Protein AF-A0A1H6XTG1-F1 (afdb_monomer)

Nearest PDB structures (foldseek):
  5y83-assembly1_A  TM=2.906E-01  e=6.299E-02  Thermotoga maritima MSB8
  7q1u-assembly1_B  TM=2.616E-01  e=1.779E-01  Escherichia coli K-12
  7ui9-assembly1_a  TM=4.886E-01  e=2.677E+00  Saccharomyces cerevisiae S288C
  4k3l-assembly1_A  TM=2.878E-01  e=2.252E+00  Escherichia coli K-12
  4k3p-assembly1_A  TM=3.720E-01  e=4.500E+00  Escherichia coli K-12

Secondary structure (DSSP, 8-state):
-HHHHHHHHHHHHHHHTT---EEEESSSEEEEEEETTEEEEEEEETTEEEEEEEEEEETT---EEEEEEE----TTSPPPP--GGGTTS--GGGGGGGGT-EEEEEEETT--EEEEEES----SHHHHHHHHHHHHHHHHSS-SS-TT---

Organism: NCBI:txid1297121

Mean predicted aligned error: 6.94 Å

Structure (mmCIF, N/CA/C/O backbone):
data_AF-A0A1H6XTG1-F1
#
_entry.id   AF-A0A1H6XTG1-F1
#
loop_
_atom_site.group_PDB
_atom_site.id
_atom_site.type_symbol
_atom_site.label_atom_id
_atom_site.label_alt_id
_atom_site.label_comp_id
_atom_site.label_asym_id
_atom_site.label_entity_id
_atom_site.label_seq_id
_atom_site.pdbx_PDB_ins_code
_atom_site.Cartn_x
_atom_site.Cartn_y
_atom_site.Cartn_z
_atom_site.occupancy
_atom_site.B_iso_or_equiv
_atom_site.auth_seq_id
_atom_site.auth_comp_id
_atom_site.auth_asym_id
_atom_site.auth_atom_id
_atom_site.pdbx_PDB_model_num
ATOM 1 N N . MET A 1 1 ? 9.670 -0.070 -20.458 1.00 62.75 1 MET A N 1
ATOM 2 C CA . MET A 1 1 ? 10.727 -0.232 -19.430 1.00 62.75 1 MET A CA 1
ATOM 3 C C . MET A 1 1 ? 10.175 -0.071 -18.010 1.00 62.75 1 MET A C 1
ATOM 5 O O . MET A 1 1 ? 10.464 -0.914 -17.172 1.00 62.75 1 MET A O 1
ATOM 9 N N . GLU A 1 2 ? 9.328 0.932 -17.740 1.00 77.38 2 GLU A N 1
ATOM 10 C CA . GLU A 1 2 ? 8.764 1.157 -16.394 1.00 77.38 2 GLU A CA 1
ATOM 11 C C . GLU A 1 2 ? 7.865 0.032 -15.863 1.00 77.38 2 GLU A C 1
ATOM 13 O O . GLU A 1 2 ? 8.002 -0.347 -14.706 1.00 77.38 2 GLU A O 1
ATOM 18 N N . LEU A 1 3 ? 6.993 -0.547 -16.696 1.00 83.19 3 LEU A N 1
ATOM 19 C CA . LEU A 1 3 ? 6.090 -1.626 -16.268 1.00 83.19 3 LEU A CA 1
ATOM 20 C C . LEU A 1 3 ? 6.850 -2.843 -15.729 1.00 83.19 3 LEU A C 1
ATOM 22 O O . LEU A 1 3 ? 6.523 -3.342 -14.660 1.00 83.19 3 LEU A O 1
ATOM 26 N N . LYS A 1 4 ? 7.912 -3.264 -16.429 1.00 87.44 4 LYS A N 1
ATOM 27 C CA . LYS A 1 4 ? 8.785 -4.366 -15.998 1.00 87.44 4 LYS A CA 1
ATOM 28 C C . LYS A 1 4 ? 9.497 -4.041 -14.681 1.00 87.44 4 LYS A C 1
ATOM 30 O O . LYS A 1 4 ? 9.649 -4.917 -13.843 1.00 87.44 4 LYS A O 1
ATOM 35 N N . ARG A 1 5 ? 9.897 -2.779 -14.467 1.00 88.75 5 ARG A N 1
ATOM 36 C CA . ARG A 1 5 ? 10.474 -2.329 -13.188 1.00 88.75 5 ARG A CA 1
ATOM 37 C C . ARG A 1 5 ? 9.460 -2.447 -12.049 1.00 88.75 5 ARG A C 1
ATOM 39 O O . ARG A 1 5 ? 9.808 -2.968 -10.997 1.00 88.75 5 ARG A O 1
ATOM 46 N N . ILE A 1 6 ? 8.232 -1.968 -12.257 1.00 89.94 6 ILE A N 1
ATOM 47 C CA . ILE A 1 6 ? 7.157 -2.038 -11.255 1.00 89.94 6 ILE A CA 1
ATOM 48 C C . ILE A 1 6 ? 6.847 -3.499 -10.912 1.00 89.94 6 ILE A C 1
ATOM 50 O O . ILE A 1 6 ? 6.771 -3.844 -9.737 1.00 89.94 6 ILE A O 1
ATOM 54 N N . ASP A 1 7 ? 6.733 -4.353 -11.929 1.00 91.69 7 ASP A N 1
ATOM 55 C CA . ASP A 1 7 ? 6.486 -5.789 -11.777 1.00 91.69 7 ASP A CA 1
ATOM 56 C C . ASP A 1 7 ? 7.596 -6.463 -10.957 1.00 91.69 7 ASP A C 1
ATOM 58 O O . ASP A 1 7 ? 7.332 -7.098 -9.937 1.00 91.69 7 ASP A O 1
ATOM 62 N N . ASN A 1 8 ? 8.858 -6.224 -11.334 1.00 92.50 8 ASN A N 1
ATOM 63 C CA . ASN A 1 8 ? 10.021 -6.745 -10.619 1.00 92.50 8 ASN A CA 1
ATOM 64 C C . ASN A 1 8 ? 10.059 -6.285 -9.156 1.00 92.50 8 ASN A C 1
ATOM 66 O O . ASN A 1 8 ? 10.384 -7.084 -8.284 1.00 92.50 8 ASN A O 1
ATOM 70 N N . LEU A 1 9 ? 9.725 -5.019 -8.874 1.00 92.31 9 LEU A N 1
ATOM 71 C CA . LEU A 1 9 ? 9.688 -4.501 -7.504 1.00 92.31 9 LEU A CA 1
ATOM 72 C C . LEU A 1 9 ? 8.640 -5.231 -6.661 1.00 92.31 9 LEU A C 1
ATOM 74 O O . LEU A 1 9 ? 8.957 -5.672 -5.558 1.00 92.31 9 LEU A O 1
ATOM 78 N N . TRP A 1 10 ? 7.415 -5.403 -7.164 1.00 94.44 10 TRP A N 1
ATOM 79 C CA . TRP A 1 10 ? 6.369 -6.098 -6.409 1.00 94.44 10 TRP A CA 1
ATOM 80 C C . TRP A 1 10 ? 6.671 -7.582 -6.217 1.00 94.44 10 TRP A C 1
ATOM 82 O O . TRP A 1 10 ? 6.506 -8.084 -5.107 1.00 94.44 10 TRP A O 1
ATOM 92 N N . HIS A 1 11 ? 7.181 -8.269 -7.243 1.00 94.12 11 HIS A N 1
ATOM 93 C CA . HIS A 1 11 ? 7.635 -9.655 -7.112 1.00 94.12 11 HIS A CA 1
ATOM 94 C C . HIS A 1 11 ? 8.778 -9.799 -6.105 1.00 94.12 11 HIS A C 1
ATOM 96 O O . HIS A 1 11 ? 8.786 -10.732 -5.299 1.00 94.12 11 HIS A O 1
ATOM 102 N N . PHE A 1 12 ? 9.719 -8.857 -6.106 1.00 92.06 12 PHE A N 1
ATOM 103 C CA . PHE A 1 12 ? 10.803 -8.819 -5.138 1.00 92.06 12 PHE A CA 1
ATOM 104 C C . PHE A 1 12 ? 10.279 -8.641 -3.707 1.00 92.06 12 PHE A C 1
ATOM 106 O O . PHE A 1 12 ? 10.629 -9.432 -2.832 1.00 92.06 12 PHE A O 1
ATOM 113 N N . PHE A 1 13 ? 9.378 -7.681 -3.466 1.00 92.38 13 PHE A N 1
ATOM 114 C CA . PHE A 1 13 ? 8.755 -7.508 -2.149 1.00 92.38 13 PHE A CA 1
ATOM 115 C C . PHE A 1 13 ? 7.969 -8.738 -1.703 1.00 92.38 13 PHE A C 1
ATOM 117 O O . PHE A 1 13 ? 8.077 -9.129 -0.541 1.00 92.38 13 PHE A O 1
ATOM 124 N N . ALA A 1 14 ? 7.216 -9.362 -2.607 1.00 93.00 14 ALA A N 1
ATOM 125 C CA . ALA A 1 14 ? 6.470 -10.578 -2.316 1.00 93.00 14 ALA A CA 1
ATOM 126 C C . ALA A 1 14 ? 7.406 -11.712 -1.881 1.00 93.00 14 ALA A C 1
ATOM 128 O O . ALA A 1 14 ? 7.219 -12.302 -0.820 1.00 93.00 14 ALA A O 1
ATOM 129 N N . THR A 1 15 ? 8.478 -11.934 -2.645 1.00 92.00 15 THR A N 1
ATOM 130 C CA . THR A 1 15 ? 9.466 -12.992 -2.389 1.00 92.00 15 THR A CA 1
ATOM 131 C C . THR A 1 15 ? 10.201 -12.770 -1.068 1.00 92.00 15 THR A C 1
ATOM 133 O O . THR A 1 15 ? 10.245 -13.664 -0.229 1.00 92.00 15 THR A O 1
ATOM 136 N N . GLN A 1 16 ? 10.729 -11.562 -0.843 1.00 90.56 16 GLN A N 1
ATOM 137 C CA . GLN A 1 16 ? 11.503 -11.237 0.363 1.00 90.56 16 GLN A CA 1
ATOM 138 C C . GLN A 1 16 ? 10.675 -11.307 1.652 1.00 90.56 16 GLN A C 1
ATOM 140 O O . GLN A 1 16 ? 11.231 -11.475 2.733 1.00 90.56 16 GLN A O 1
ATOM 145 N N . ASN A 1 17 ? 9.352 -11.167 1.551 1.00 89.69 17 ASN A N 1
ATOM 146 C CA . ASN A 1 17 ? 8.450 -11.171 2.701 1.00 89.69 17 ASN A CA 1
ATOM 147 C C . ASN A 1 17 ? 7.580 -12.429 2.781 1.00 89.69 17 ASN A C 1
ATOM 149 O O . ASN A 1 17 ? 6.701 -12.480 3.638 1.00 89.69 17 ASN A O 1
ATOM 153 N N . GLN A 1 18 ? 7.811 -13.410 1.899 1.00 90.06 18 GLN A N 1
ATOM 154 C CA . GLN A 1 18 ? 7.007 -14.632 1.787 1.00 90.06 18 GLN A CA 1
ATOM 155 C C . GLN A 1 18 ? 5.499 -14.334 1.676 1.00 90.06 18 GLN A C 1
ATOM 157 O O . GLN A 1 18 ? 4.662 -15.012 2.266 1.00 90.06 18 GLN A O 1
ATOM 162 N N . LEU A 1 19 ? 5.151 -13.284 0.928 1.00 93.00 19 LEU A N 1
ATOM 163 C CA . LEU A 1 19 ? 3.772 -12.865 0.696 1.00 93.00 19 LEU A CA 1
ATOM 164 C C . LEU A 1 19 ? 3.294 -13.360 -0.667 1.00 93.00 19 LEU A C 1
ATOM 166 O O . LEU A 1 19 ? 4.029 -13.320 -1.653 1.00 93.00 19 LEU A O 1
ATOM 170 N N . PHE A 1 20 ? 2.028 -13.759 -0.742 1.00 93.75 20 PHE A N 1
ATOM 171 C CA . PHE A 1 20 ? 1.389 -14.055 -2.017 1.00 93.75 20 PHE A CA 1
ATOM 172 C C . PHE A 1 20 ? 1.059 -12.756 -2.762 1.00 93.75 20 PHE A C 1
ATOM 174 O O . PHE A 1 20 ? 0.280 -11.938 -2.269 1.00 93.75 20 PHE A O 1
ATOM 181 N N . LEU A 1 21 ? 1.637 -12.582 -3.954 1.00 96.19 21 LEU A N 1
ATOM 182 C CA . LEU A 1 21 ? 1.333 -11.469 -4.850 1.00 96.19 21 LEU A CA 1
ATOM 183 C C . LEU A 1 21 ? 0.240 -11.866 -5.834 1.00 96.19 21 LEU A C 1
ATOM 185 O O . LEU A 1 21 ? 0.467 -12.672 -6.736 1.00 96.19 21 LEU A O 1
ATOM 189 N N . LYS A 1 22 ? -0.924 -11.234 -5.709 1.00 96.31 22 LYS A N 1
ATOM 190 C CA . LYS A 1 22 ? -1.978 -11.317 -6.714 1.00 96.31 22 LYS A CA 1
ATOM 191 C C . LYS A 1 22 ? -1.792 -10.192 -7.728 1.00 96.31 22 LYS A C 1
ATOM 193 O O . LYS A 1 22 ? -1.708 -9.027 -7.345 1.00 96.31 22 LYS A 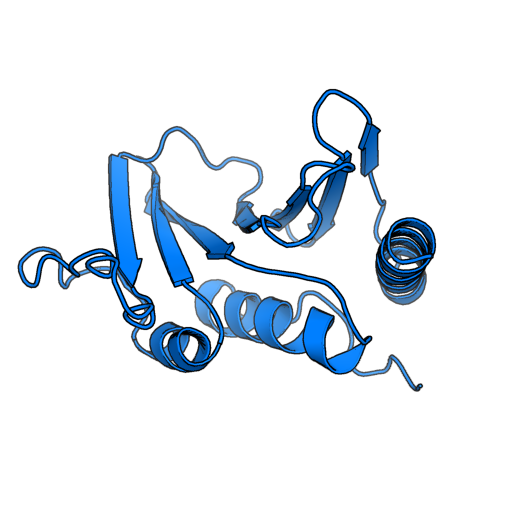O 1
ATOM 198 N N . LYS A 1 23 ? -1.744 -10.537 -9.013 1.00 95.69 23 LYS A N 1
ATOM 199 C CA . LYS A 1 23 ? -1.664 -9.582 -10.122 1.00 95.69 23 LYS A CA 1
ATOM 200 C C . LYS A 1 23 ? -2.890 -9.732 -11.009 1.00 95.69 23 LYS A C 1
ATOM 202 O O . LYS A 1 23 ? -3.178 -10.830 -11.475 1.00 95.69 23 LYS A O 1
ATOM 207 N N . GLU A 1 24 ? -3.574 -8.629 -11.266 1.00 94.31 24 GLU A N 1
ATOM 208 C CA . GLU A 1 24 ? -4.705 -8.564 -12.188 1.00 94.31 24 GLU A CA 1
ATOM 209 C C . GLU A 1 24 ? -4.410 -7.530 -13.273 1.00 94.31 24 GLU A C 1
ATOM 211 O O . GLU A 1 24 ? -3.902 -6.442 -12.995 1.00 94.31 24 GLU A O 1
ATOM 216 N N . VAL A 1 25 ? -4.694 -7.885 -14.525 1.00 92.25 25 VAL A N 1
ATOM 217 C CA . VAL A 1 25 ? -4.455 -7.024 -15.687 1.00 92.25 25 VAL A CA 1
ATOM 218 C C . VAL A 1 25 ? -5.773 -6.858 -16.429 1.00 92.25 25 VAL A C 1
ATOM 220 O O . VAL A 1 25 ? -6.262 -7.796 -17.052 1.00 92.25 25 VAL A O 1
ATOM 223 N N . GLY A 1 26 ? -6.348 -5.661 -16.342 1.00 88.12 26 GLY A N 1
ATOM 224 C CA . GLY A 1 26 ? -7.559 -5.267 -17.057 1.00 88.12 26 GLY A CA 1
ATOM 225 C C . GLY A 1 26 ? -7.374 -3.907 -17.726 1.00 88.12 26 GLY A C 1
ATOM 226 O O . GLY A 1 26 ? -6.380 -3.669 -18.411 1.00 88.12 26 GLY A O 1
ATOM 227 N N . ARG A 1 27 ? -8.325 -2.986 -17.508 1.00 87.06 27 ARG A N 1
ATOM 228 C CA . ARG A 1 27 ? -8.148 -1.564 -17.875 1.00 87.06 27 ARG A CA 1
ATOM 229 C C . ARG A 1 27 ? -7.034 -0.901 -17.062 1.00 87.06 27 ARG A C 1
ATOM 231 O O . ARG A 1 27 ? -6.347 -0.015 -17.562 1.00 87.06 27 ARG A O 1
ATOM 238 N N . GLU A 1 28 ? -6.854 -1.371 -15.836 1.00 91.44 28 GLU A N 1
ATOM 239 C CA . GLU A 1 28 ? -5.765 -1.021 -14.935 1.00 91.44 28 GLU A CA 1
ATOM 240 C C . GLU A 1 28 ? -4.975 -2.283 -14.586 1.00 91.44 28 GLU A C 1
ATOM 242 O O . GLU A 1 28 ? -5.476 -3.406 -14.706 1.00 91.44 28 GLU A O 1
ATOM 247 N N . VAL A 1 29 ? -3.723 -2.093 -14.186 1.00 92.88 29 VAL A N 1
ATOM 248 C CA . VAL A 1 29 ? -2.894 -3.149 -13.609 1.00 92.88 29 VAL A CA 1
ATOM 249 C C . VAL A 1 29 ? -2.966 -3.013 -12.097 1.00 92.88 29 VAL A C 1
ATOM 251 O O . VAL A 1 29 ? -2.636 -1.952 -11.569 1.00 92.88 29 VAL A O 1
ATOM 254 N N . CYS A 1 30 ? -3.352 -4.089 -11.417 1.00 95.62 30 CYS A N 1
ATOM 255 C CA . CYS A 1 30 ? -3.496 -4.139 -9.968 1.00 95.62 30 CYS A CA 1
ATOM 256 C C . CYS A 1 30 ? -2.546 -5.180 -9.372 1.00 95.62 30 CYS A C 1
ATOM 258 O O . CYS A 1 30 ? -2.519 -6.332 -9.806 1.00 95.62 30 CYS A O 1
ATOM 260 N N . TYR A 1 31 ? -1.792 -4.775 -8.355 1.00 96.62 31 TYR A N 1
ATOM 261 C CA . TYR A 1 31 ? -0.950 -5.640 -7.533 1.00 96.62 31 TYR A CA 1
ATOM 262 C C . TYR A 1 31 ? -1.501 -5.655 -6.116 1.00 96.62 31 TYR A C 1
ATOM 264 O O . TYR A 1 31 ? -1.599 -4.597 -5.498 1.00 96.62 31 TYR A O 1
ATOM 272 N N . THR A 1 32 ? -1.825 -6.831 -5.588 1.00 97.31 32 THR A N 1
ATOM 273 C CA . THR A 1 32 ? -2.383 -6.987 -4.245 1.00 97.31 32 THR A CA 1
ATOM 274 C C . THR A 1 32 ? -1.530 -7.926 -3.402 1.00 97.31 32 THR A C 1
ATOM 276 O O . THR A 1 32 ? -1.182 -9.027 -3.827 1.00 97.31 32 THR A O 1
ATOM 279 N N . LEU A 1 33 ? -1.228 -7.483 -2.185 1.00 96.94 33 LEU A N 1
ATOM 280 C CA . LEU A 1 33 ? -0.561 -8.237 -1.129 1.00 96.94 33 LEU A CA 1
ATOM 281 C C . LEU A 1 33 ? -1.448 -8.206 0.119 1.00 96.94 33 LEU A C 1
ATOM 283 O O . LEU A 1 33 ? -2.158 -7.225 0.356 1.00 96.94 33 LEU A O 1
ATOM 287 N N . VAL A 1 34 ? -1.409 -9.265 0.925 1.00 96.56 34 VAL A N 1
ATOM 288 C CA . VAL A 1 34 ? -2.104 -9.315 2.218 1.00 96.56 34 VAL A CA 1
ATOM 289 C C . VAL A 1 34 ? -1.128 -9.779 3.290 1.00 96.56 34 VAL A C 1
ATOM 291 O O . VAL A 1 34 ? -0.467 -10.802 3.134 1.00 96.56 34 VAL A O 1
ATOM 294 N N . LYS A 1 35 ? -1.052 -9.030 4.391 1.00 95.25 35 LYS A N 1
ATOM 295 C CA . LYS A 1 35 ? -0.258 -9.362 5.578 1.00 95.25 35 LYS A CA 1
ATOM 296 C C . LYS A 1 35 ? -1.029 -8.940 6.820 1.00 95.25 35 LYS A C 1
ATOM 298 O O . LYS A 1 35 ? -1.512 -7.815 6.875 1.00 95.25 35 LYS A O 1
ATOM 303 N N . ASN A 1 36 ? -1.154 -9.819 7.815 1.00 93.56 36 ASN A N 1
ATOM 304 C CA . ASN A 1 36 ? -1.854 -9.532 9.078 1.00 93.56 36 ASN A CA 1
ATOM 305 C C . ASN A 1 36 ? -3.277 -8.960 8.886 1.00 93.56 36 ASN A C 1
ATOM 307 O O . ASN A 1 36 ? -3.659 -8.011 9.564 1.00 93.56 36 ASN A O 1
ATOM 311 N N . LYS A 1 37 ? -4.054 -9.509 7.938 1.00 94.94 37 LYS A N 1
ATOM 312 C CA . LYS A 1 37 ? -5.392 -9.012 7.535 1.00 94.94 37 LYS A CA 1
ATOM 313 C C . LYS A 1 37 ? -5.409 -7.582 6.965 1.00 94.94 37 LYS A C 1
ATOM 315 O O . LYS A 1 37 ? -6.483 -7.025 6.753 1.00 94.94 37 LYS A O 1
ATOM 320 N N . ILE A 1 38 ? -4.244 -6.999 6.679 1.00 96.88 38 ILE A N 1
ATOM 321 C CA . ILE A 1 38 ? -4.096 -5.715 5.991 1.00 96.88 38 ILE A CA 1
ATOM 322 C C . ILE A 1 38 ? -3.737 -5.972 4.531 1.00 96.88 38 ILE A C 1
ATOM 324 O O . ILE A 1 38 ? -2.707 -6.571 4.199 1.00 96.88 38 ILE A O 1
ATOM 328 N N . ARG A 1 39 ? -4.600 -5.488 3.647 1.00 97.38 39 ARG A N 1
ATOM 329 C CA . ARG A 1 39 ? -4.436 -5.533 2.204 1.00 97.38 39 ARG A CA 1
ATOM 330 C C . ARG A 1 39 ? -3.705 -4.281 1.735 1.00 97.38 39 ARG A C 1
ATOM 332 O O . ARG A 1 39 ? -4.126 -3.164 2.025 1.00 97.38 39 ARG A O 1
ATOM 339 N N . LEU A 1 40 ? -2.644 -4.483 0.965 1.00 97.75 40 LEU A N 1
ATOM 340 C CA . LEU A 1 40 ? -2.005 -3.453 0.159 1.00 97.75 40 LEU A CA 1
ATOM 341 C C . LEU A 1 40 ? -2.386 -3.689 -1.297 1.00 97.75 40 LEU A C 1
ATOM 343 O O . LEU A 1 40 ? -2.209 -4.793 -1.802 1.00 97.75 40 LEU A O 1
ATOM 347 N N . THR A 1 41 ? -2.909 -2.670 -1.969 1.00 97.19 41 THR A N 1
ATOM 348 C CA . THR A 1 41 ? -3.236 -2.718 -3.397 1.00 97.19 41 THR A CA 1
ATOM 349 C C . THR A 1 41 ? -2.596 -1.541 -4.105 1.00 97.19 41 THR A C 1
ATOM 351 O O . THR A 1 41 ? -2.823 -0.405 -3.715 1.00 97.19 41 THR A O 1
ATOM 354 N N . HIS A 1 42 ? -1.804 -1.803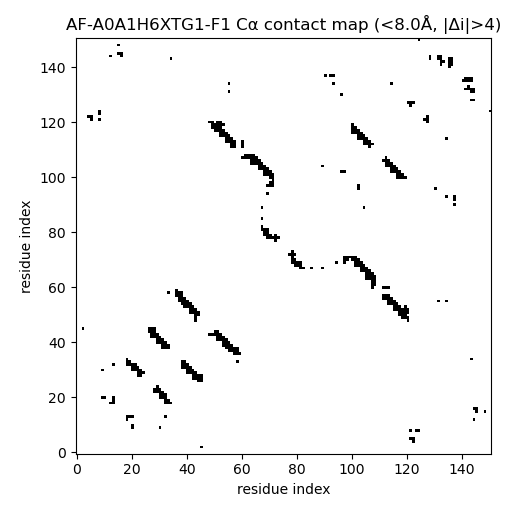 -5.137 1.00 96.69 42 HIS A N 1
ATOM 355 C CA . HIS A 1 42 ? -1.273 -0.785 -6.032 1.00 96.69 42 HIS A CA 1
ATOM 356 C C . HIS A 1 42 ? -1.945 -0.917 -7.396 1.00 96.69 42 HIS A C 1
ATOM 358 O O . HIS A 1 42 ? -1.811 -1.961 -8.036 1.00 96.69 42 HIS A O 1
ATOM 364 N N . SER A 1 43 ? -2.648 0.125 -7.827 1.00 94.62 43 SER A N 1
ATOM 365 C CA . SER A 1 43 ? -3.346 0.182 -9.110 1.00 94.62 43 SER A CA 1
ATOM 366 C C . SER A 1 43 ? -2.837 1.339 -9.963 1.00 94.62 43 SER A C 1
ATOM 368 O O . SER A 1 43 ? -2.464 2.399 -9.456 1.00 94.62 43 SER A O 1
ATOM 370 N N . PHE A 1 44 ? -2.780 1.129 -11.276 1.00 93.31 44 PHE A N 1
ATOM 371 C CA . PHE A 1 44 ? -2.451 2.181 -12.236 1.00 93.31 44 PHE A CA 1
ATOM 372 C C . PHE A 1 44 ? -2.909 1.827 -13.649 1.00 93.31 44 PHE A C 1
ATOM 374 O O . PHE A 1 44 ? -2.989 0.658 -14.034 1.00 93.31 44 PHE A O 1
ATOM 381 N N . ASN A 1 45 ? -3.119 2.854 -14.469 1.00 90.50 45 ASN A N 1
ATOM 382 C CA . ASN A 1 45 ? -3.345 2.675 -15.895 1.00 90.50 45 ASN A CA 1
ATOM 383 C C . ASN A 1 45 ? -2.015 2.324 -16.597 1.00 90.50 45 ASN A C 1
ATOM 385 O O . ASN A 1 45 ? -1.067 3.110 -16.522 1.00 90.50 45 ASN A O 1
ATOM 389 N N . PRO A 1 46 ? -1.908 1.196 -17.327 1.00 85.38 46 PRO A N 1
ATOM 390 C CA . PRO A 1 46 ? -0.664 0.807 -17.994 1.00 85.38 46 PRO A CA 1
ATOM 391 C C . PRO A 1 46 ? -0.197 1.808 -19.062 1.00 85.38 46 PRO A C 1
ATOM 393 O O . PRO A 1 46 ? 0.988 1.827 -19.390 1.00 85.38 46 PRO A O 1
ATOM 396 N N . ARG A 1 47 ? -1.099 2.649 -19.592 1.00 85.69 47 ARG A N 1
ATOM 397 C CA . ARG A 1 47 ? -0.771 3.736 -20.531 1.00 85.69 47 ARG A CA 1
ATOM 398 C C . ARG A 1 47 ? -0.253 4.994 -19.825 1.00 85.69 47 ARG A C 1
ATOM 400 O O . ARG A 1 47 ? 0.467 5.769 -20.443 1.00 85.69 47 ARG A O 1
ATOM 407 N N . PHE A 1 48 ? -0.599 5.184 -18.549 1.00 83.19 48 PHE A N 1
ATOM 408 C CA . PHE A 1 48 ? -0.266 6.368 -17.752 1.00 83.19 48 PHE A CA 1
ATOM 409 C C . PHE A 1 48 ? 0.118 5.971 -16.318 1.00 83.19 48 PHE A C 1
ATOM 411 O O . PHE A 1 48 ? -0.665 6.093 -15.378 1.00 83.19 48 PHE A O 1
ATOM 418 N N . THR A 1 49 ? 1.363 5.528 -16.135 1.00 78.25 49 THR A N 1
ATOM 419 C CA . THR A 1 49 ? 1.912 5.073 -14.839 1.00 78.25 49 THR A CA 1
ATOM 420 C C . THR A 1 49 ? 1.973 6.174 -13.772 1.00 78.25 49 THR A C 1
ATOM 422 O O . THR A 1 49 ? 2.015 5.879 -12.576 1.00 78.25 49 THR A O 1
ATOM 425 N N . GLY A 1 50 ? 1.954 7.447 -14.184 1.00 76.81 50 GLY A N 1
ATOM 426 C CA . GLY A 1 50 ? 2.008 8.611 -13.294 1.00 76.81 50 GLY A CA 1
ATOM 427 C C . GLY A 1 50 ? 0.758 8.840 -12.436 1.00 76.81 50 GLY A C 1
ATOM 428 O O . GLY A 1 50 ? 0.845 9.585 -11.464 1.00 76.81 50 GLY A O 1
ATOM 429 N N . GLN A 1 51 ? -0.371 8.200 -12.757 1.00 82.50 51 GLN A N 1
ATOM 430 C CA . GLN A 1 51 ? -1.617 8.221 -11.969 1.00 82.50 51 GLN A CA 1
ATOM 431 C C . GLN A 1 51 ? -1.780 6.919 -11.172 1.00 82.50 51 GLN A C 1
ATOM 433 O O . GLN A 1 51 ? -2.826 6.278 -11.175 1.00 82.50 51 GLN A O 1
ATOM 438 N N . SER A 1 52 ? -0.689 6.473 -10.558 1.00 90.88 52 SER A N 1
ATOM 439 C CA . SER A 1 52 ? -0.671 5.279 -9.717 1.00 90.88 52 SER A CA 1
ATOM 440 C C . SER A 1 52 ? -1.169 5.595 -8.318 1.00 90.88 52 SER A C 1
ATOM 442 O O . SER A 1 52 ? -0.807 6.619 -7.734 1.00 90.88 52 SER A O 1
ATOM 444 N N . VAL A 1 53 ? -1.951 4.680 -7.760 1.00 94.00 53 VAL A N 1
ATOM 445 C CA . VAL A 1 53 ? -2.490 4.777 -6.408 1.00 94.00 53 VAL A CA 1
ATOM 446 C C . VAL A 1 53 ? -2.059 3.542 -5.636 1.00 94.00 53 VAL A C 1
ATOM 448 O O . VAL A 1 53 ? -2.143 2.425 -6.144 1.00 94.00 53 VAL A O 1
ATOM 451 N N . VAL A 1 54 ? -1.595 3.728 -4.401 1.00 96.12 54 VAL A N 1
ATOM 452 C CA . VAL A 1 54 ? -1.491 2.622 -3.443 1.00 96.12 54 VAL A CA 1
ATOM 453 C C . VAL A 1 54 ? -2.506 2.820 -2.337 1.00 96.12 54 VAL A C 1
ATOM 455 O O . VAL A 1 54 ? -2.592 3.898 -1.757 1.00 96.12 54 VAL A O 1
ATOM 458 N N . THR A 1 55 ? -3.249 1.768 -2.035 1.00 96.38 55 THR A N 1
ATOM 459 C CA . THR A 1 55 ? -4.247 1.723 -0.976 1.00 96.38 55 THR A CA 1
ATOM 460 C C . THR A 1 55 ? -3.858 0.655 0.033 1.00 96.38 55 THR A C 1
ATOM 462 O O . THR A 1 55 ? -3.508 -0.465 -0.337 1.00 96.38 55 THR A O 1
ATOM 465 N N . ILE A 1 56 ? -3.912 1.004 1.314 1.00 96.81 56 ILE A N 1
ATOM 466 C CA . ILE A 1 56 ? -3.547 0.146 2.438 1.00 96.81 56 ILE A CA 1
ATOM 467 C C . ILE A 1 56 ? -4.685 0.193 3.451 1.00 96.81 56 ILE A C 1
ATOM 469 O O . ILE A 1 56 ? -5.073 1.269 3.902 1.00 96.81 56 ILE A O 1
ATOM 473 N N . GLY A 1 57 ? -5.231 -0.957 3.823 1.00 96.12 57 GLY A N 1
ATOM 474 C CA . GLY A 1 57 ? -6.290 -1.031 4.825 1.00 96.12 57 GLY A CA 1
ATOM 475 C C . GLY A 1 57 ? -6.711 -2.467 5.113 1.00 96.12 57 GLY A C 1
ATOM 476 O O . GLY A 1 57 ? -6.198 -3.392 4.481 1.00 96.12 57 GLY A O 1
ATOM 477 N N . PRO A 1 58 ? -7.629 -2.684 6.064 1.00 95.62 58 PRO A N 1
ATOM 478 C CA . PRO A 1 58 ? -8.136 -4.013 6.367 1.00 95.62 58 PRO A CA 1
ATOM 479 C C . PRO A 1 58 ? -8.745 -4.688 5.142 1.00 95.62 58 PRO A C 1
ATOM 481 O O . PRO A 1 58 ? -9.407 -4.055 4.323 1.00 95.62 58 PRO A O 1
ATOM 484 N N . GLU A 1 59 ? -8.543 -5.996 5.028 1.00 93.44 59 GLU A N 1
ATOM 485 C CA . GLU A 1 59 ? -9.142 -6.795 3.960 1.00 93.44 59 GLU A CA 1
ATOM 486 C C . GLU A 1 59 ? -10.677 -6.751 3.986 1.00 93.44 59 GLU A C 1
ATOM 488 O O . GLU A 1 59 ? -11.321 -6.774 2.940 1.00 93.44 59 GLU A O 1
ATOM 493 N N . SER A 1 60 ? -11.245 -6.637 5.186 1.00 91.94 60 SER A N 1
ATOM 494 C CA . SER A 1 60 ? -12.679 -6.527 5.437 1.00 91.94 60 SER A CA 1
ATOM 495 C C . SER A 1 60 ? -13.204 -5.089 5.378 1.00 91.94 60 SER A C 1
ATOM 497 O O . SER A 1 60 ? -14.303 -4.841 5.866 1.00 91.94 60 SER A O 1
ATOM 499 N N . PHE A 1 61 ? -12.418 -4.128 4.877 1.00 91.81 61 PHE A N 1
ATOM 500 C CA . PHE A 1 61 ? -12.850 -2.734 4.806 1.00 91.81 61 PHE A CA 1
ATOM 501 C C . PHE A 1 61 ? -14.072 -2.605 3.891 1.00 91.81 61 PHE A C 1
ATOM 503 O O . PHE A 1 61 ? -14.030 -2.993 2.721 1.00 91.81 61 PHE A O 1
ATOM 510 N N . GLU A 1 62 ? -15.149 -2.046 4.431 1.00 91.38 62 GLU A N 1
ATOM 511 C CA . GLU A 1 62 ? -16.403 -1.875 3.703 1.00 91.38 62 GLU A CA 1
ATOM 512 C C . GLU A 1 62 ? -16.498 -0.508 3.004 1.00 91.38 62 GLU A C 1
ATOM 514 O O . GLU A 1 62 ? -15.501 0.151 2.722 1.00 91.38 62 GLU A O 1
ATOM 519 N N . LEU A 1 63 ? -17.710 -0.067 2.662 1.00 88.88 63 LEU A N 1
ATOM 520 C CA . LEU A 1 63 ? -17.928 1.250 2.086 1.00 88.88 63 LEU A CA 1
ATOM 521 C C . LEU A 1 63 ? -17.489 2.343 3.076 1.00 88.88 63 LEU A C 1
ATOM 523 O O . LEU A 1 63 ? -17.903 2.355 4.238 1.00 88.88 63 LEU A O 1
ATOM 527 N N . ALA A 1 64 ? -16.662 3.271 2.594 1.00 88.00 64 ALA A N 1
ATOM 528 C CA . ALA A 1 64 ? -16.230 4.423 3.370 1.00 88.00 64 ALA A CA 1
ATOM 529 C C . ALA A 1 64 ? -17.435 5.311 3.720 1.00 88.00 64 ALA A C 1
ATOM 531 O O . ALA A 1 64 ? -18.194 5.712 2.838 1.00 88.00 64 ALA A O 1
ATOM 532 N N . VAL A 1 65 ? -17.588 5.632 5.004 1.00 88.19 65 VAL A N 1
ATOM 533 C CA . VAL A 1 65 ? -18.618 6.555 5.515 1.00 88.19 65 VAL A CA 1
ATOM 534 C C . VAL A 1 65 ? -18.038 7.930 5.832 1.00 88.19 65 VAL A C 1
ATOM 536 O O . VAL A 1 65 ? -18.737 8.937 5.755 1.00 88.19 65 VAL A O 1
ATOM 539 N N . GLU A 1 66 ? -16.743 7.989 6.140 1.00 85.19 66 GLU A N 1
ATOM 540 C CA . GLU A 1 66 ? -16.001 9.227 6.352 1.00 85.19 66 GLU A CA 1
ATOM 541 C C . GLU A 1 66 ? -14.726 9.204 5.502 1.00 85.19 66 GLU A C 1
ATOM 543 O O . GLU A 1 66 ? -14.071 8.168 5.377 1.00 85.19 66 GLU A O 1
ATOM 548 N N . SER A 1 67 ? -14.357 10.345 4.921 1.00 84.88 67 SER A N 1
ATOM 549 C CA . SER A 1 67 ? -13.155 10.477 4.095 1.00 84.88 67 SER A CA 1
ATOM 550 C C . SER A 1 67 ? -12.523 11.847 4.283 1.00 84.88 67 SER A C 1
ATOM 552 O O . SER A 1 67 ? -13.214 12.867 4.324 1.00 84.88 67 SER A O 1
ATOM 554 N N . GLN A 1 68 ? -11.202 11.867 4.410 1.00 83.50 68 GLN A N 1
ATOM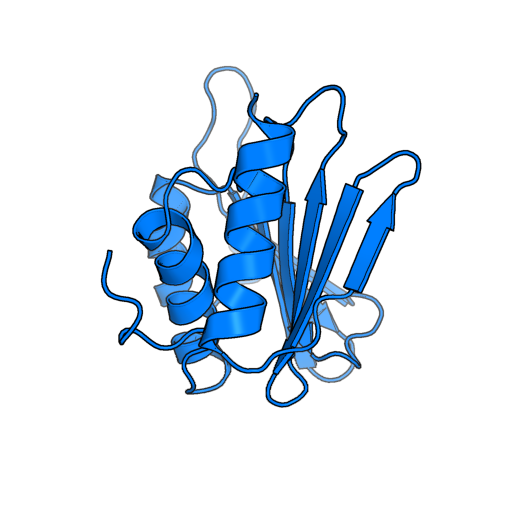 555 C CA . GLN A 1 68 ? -10.402 13.073 4.550 1.00 83.50 68 GLN A CA 1
ATOM 556 C C . GLN A 1 68 ? -9.201 13.001 3.628 1.00 83.50 68 GLN A C 1
ATOM 558 O O . GLN A 1 68 ? -8.460 12.024 3.651 1.00 83.50 68 GLN A O 1
ATOM 563 N N . ALA A 1 69 ? -8.970 14.061 2.862 1.00 82.00 69 ALA A N 1
ATOM 564 C CA . ALA A 1 69 ? -7.833 14.147 1.966 1.00 82.00 69 ALA A CA 1
ATOM 565 C C . ALA A 1 69 ? -6.899 15.289 2.375 1.00 82.00 69 ALA A C 1
ATOM 567 O O . ALA A 1 69 ? -7.353 16.375 2.731 1.00 82.00 69 ALA A O 1
ATOM 568 N N . ALA A 1 70 ? -5.595 15.044 2.306 1.00 79.00 70 ALA A N 1
ATOM 569 C CA . ALA A 1 70 ? -4.538 16.011 2.558 1.00 79.00 70 ALA A CA 1
ATOM 570 C C . ALA A 1 70 ? -3.461 15.863 1.481 1.00 79.00 70 ALA A C 1
ATOM 572 O O . ALA A 1 70 ? -2.991 14.761 1.221 1.00 79.00 70 ALA A O 1
ATOM 573 N N . GLY A 1 71 ? -3.032 16.952 0.852 1.00 70.25 71 GLY A N 1
ATOM 574 C CA . GLY A 1 71 ? -2.018 16.870 -0.195 1.00 70.25 71 GLY A CA 1
ATOM 575 C C . GLY A 1 71 ? -1.412 18.217 -0.542 1.00 70.25 71 GLY A C 1
ATOM 576 O O . GLY A 1 71 ? -1.972 19.274 -0.244 1.00 70.25 71 GLY A O 1
ATOM 577 N N . LYS A 1 72 ? -0.247 18.177 -1.189 1.00 61.69 72 LYS A N 1
ATOM 578 C CA . LYS A 1 72 ? 0.423 19.381 -1.674 1.00 61.69 72 LYS A CA 1
ATOM 579 C C . LYS A 1 72 ? -0.404 20.010 -2.798 1.00 61.69 72 LYS A C 1
ATOM 581 O O . LYS A 1 72 ? -0.739 19.344 -3.776 1.00 61.69 72 LYS A O 1
ATOM 586 N N . LYS A 1 73 ? -0.706 21.306 -2.679 1.00 54.12 73 LYS A N 1
ATOM 587 C CA . LYS A 1 73 ? -1.333 22.103 -3.744 1.00 54.12 73 LYS A CA 1
ATOM 588 C C . LYS A 1 73 ? -0.449 22.015 -4.997 1.00 54.12 73 LYS A C 1
ATOM 590 O O . LYS A 1 73 ? 0.673 22.520 -4.991 1.00 54.12 73 LYS A O 1
ATOM 595 N N . LYS A 1 74 ? -0.912 21.329 -6.045 1.00 52.47 74 LYS A N 1
ATOM 596 C CA . LYS A 1 74 ? -0.245 21.326 -7.356 1.00 52.47 74 LYS A CA 1
ATOM 597 C C . LYS A 1 74 ? -0.578 22.656 -8.045 1.00 52.47 74 LYS A C 1
ATOM 599 O O . LYS A 1 74 ? -1.717 23.110 -7.973 1.00 52.47 74 LYS A O 1
ATOM 604 N N . PHE A 1 75 ? 0.411 23.317 -8.649 1.00 44.59 75 PHE A N 1
ATOM 605 C CA . PHE A 1 75 ? 0.212 24.600 -9.340 1.00 44.59 75 PHE A CA 1
ATOM 606 C C . PHE A 1 75 ? -0.947 24.482 -10.350 1.00 44.59 75 PHE A C 1
ATOM 608 O O . PHE A 1 75 ? -0.966 23.549 -11.147 1.00 44.59 75 PHE A O 1
ATOM 615 N N . GLY A 1 76 ? -1.928 25.388 -10.280 1.00 47.53 76 GLY A N 1
ATOM 616 C CA . GLY A 1 76 ? -3.092 25.412 -11.180 1.00 47.53 76 GLY A CA 1
ATOM 617 C C . GLY A 1 76 ? -4.305 24.559 -10.775 1.00 47.53 76 GLY A C 1
ATOM 618 O O . GLY A 1 76 ? -5.361 24.731 -11.372 1.00 47.53 76 GLY A O 1
ATOM 619 N N . LEU A 1 77 ? -4.214 23.700 -9.749 1.00 50.84 77 LEU A N 1
ATOM 620 C CA . LEU A 1 77 ? -5.358 22.931 -9.232 1.00 50.84 77 LEU A CA 1
ATOM 621 C C . LEU A 1 77 ? -5.528 23.181 -7.724 1.00 50.84 77 LEU A C 1
ATOM 623 O O . LEU A 1 77 ? -4.549 23.077 -6.974 1.00 50.84 77 LEU A O 1
ATOM 627 N N . PRO A 1 78 ? -6.736 23.521 -7.233 1.00 46.31 78 PRO A N 1
ATOM 628 C CA . PRO A 1 78 ? -6.968 23.597 -5.798 1.00 46.31 78 PRO A CA 1
ATOM 629 C C . PRO A 1 78 ? -6.682 22.219 -5.190 1.00 46.31 78 PRO A C 1
ATOM 631 O O . PRO A 1 78 ? -7.263 21.214 -5.594 1.00 46.31 78 PRO A O 1
ATOM 634 N N . GLY A 1 79 ? -5.735 22.165 -4.249 1.00 54.16 79 GLY A N 1
ATOM 635 C CA . GLY A 1 79 ? -5.495 20.949 -3.477 1.00 54.16 79 GLY A CA 1
ATOM 636 C C . GLY A 1 79 ? -6.774 20.564 -2.729 1.00 54.16 79 GLY A C 1
ATOM 637 O O . GLY A 1 79 ? -7.541 21.463 -2.367 1.00 54.16 79 GLY A O 1
ATOM 638 N N . PRO A 1 80 ? -7.026 19.265 -2.503 1.00 53.84 80 PRO A N 1
ATOM 639 C CA . PRO A 1 80 ? -8.205 18.838 -1.766 1.00 53.84 80 PRO A CA 1
ATOM 640 C C . PRO A 1 80 ? -8.208 19.530 -0.400 1.00 53.84 80 PRO A C 1
ATOM 642 O O . PRO A 1 80 ? -7.260 19.411 0.379 1.00 53.84 80 PRO A O 1
ATOM 645 N N . ALA A 1 81 ? -9.240 20.336 -0.151 1.00 49.75 81 ALA A N 1
ATOM 646 C CA . ALA A 1 81 ? -9.344 21.096 1.079 1.00 49.75 81 ALA A CA 1
ATOM 647 C C . ALA A 1 81 ? -9.591 20.127 2.238 1.00 49.75 81 ALA A C 1
ATOM 649 O O . ALA A 1 81 ? -10.622 19.453 2.283 1.00 49.75 81 ALA A O 1
ATOM 650 N N . ILE A 1 82 ? -8.667 20.091 3.199 1.00 53.31 82 ILE A N 1
ATOM 651 C CA . ILE A 1 82 ? -8.921 19.471 4.498 1.00 53.31 82 ILE A CA 1
ATOM 652 C C . ILE A 1 82 ? -10.053 20.287 5.130 1.00 53.31 82 ILE A C 1
ATOM 654 O O . ILE A 1 82 ? -9.833 21.415 5.579 1.00 53.31 82 ILE A O 1
ATOM 658 N N . LYS A 1 83 ? -11.284 19.759 5.142 1.00 50.34 83 LYS A N 1
ATOM 659 C CA . LYS A 1 83 ? -12.386 20.386 5.880 1.00 50.34 83 LYS A CA 1
ATOM 660 C C . LYS A 1 83 ? -12.023 20.337 7.364 1.00 50.34 83 LYS A C 1
ATOM 662 O O . LYS A 1 83 ? -12.134 19.304 8.016 1.00 50.34 83 LYS A O 1
ATOM 667 N N . VAL A 1 84 ? -11.580 21.479 7.890 1.00 45.09 84 VAL A N 1
ATOM 668 C CA . VAL A 1 84 ? -11.050 21.672 9.254 1.00 45.09 84 VAL A CA 1
ATOM 669 C C . VAL A 1 84 ? -12.034 21.210 10.347 1.00 45.09 84 VAL A C 1
ATOM 671 O O . VAL A 1 84 ? -11.628 20.951 11.478 1.00 45.09 84 VAL A O 1
ATOM 674 N N . HIS A 1 85 ? -13.318 21.043 10.013 1.00 42.69 85 HIS A N 1
ATOM 675 C CA . HIS A 1 85 ? -14.371 20.573 10.918 1.00 42.69 85 HIS A CA 1
ATOM 676 C C . HIS A 1 85 ? -14.491 19.043 11.070 1.00 42.69 85 HIS A C 1
ATOM 678 O O . HIS A 1 85 ? -15.247 18.598 11.923 1.00 42.69 85 HIS A O 1
ATOM 684 N N . GLN A 1 86 ? -13.718 18.222 10.346 1.00 47.22 86 GLN A N 1
ATOM 685 C CA . GLN A 1 86 ? -13.673 16.758 10.544 1.00 47.22 86 GLN A CA 1
ATOM 686 C C . GLN A 1 86 ? -12.387 16.301 11.255 1.00 47.22 86 GLN A C 1
ATOM 688 O O . GLN A 1 86 ? -11.829 15.251 10.988 1.00 47.22 86 GLN A O 1
ATOM 693 N N . ARG A 1 87 ? -11.885 17.082 12.209 1.00 48.50 87 ARG A N 1
ATOM 694 C CA . ARG A 1 87 ? -10.555 16.934 12.834 1.00 48.50 87 ARG A CA 1
ATOM 695 C C . ARG A 1 87 ? -10.307 15.669 13.692 1.00 48.50 87 ARG A C 1
ATOM 697 O O . ARG A 1 87 ? -9.311 15.638 14.409 1.00 48.50 87 ARG A O 1
ATOM 704 N N . LEU A 1 88 ? -11.180 14.659 13.671 1.00 57.44 88 LEU A N 1
ATOM 705 C CA . LEU A 1 88 ? -11.269 13.647 14.737 1.00 57.44 88 LEU A CA 1
ATOM 706 C C . LEU A 1 88 ? -10.647 12.268 14.454 1.00 57.44 88 LEU A C 1
ATOM 708 O O . LEU A 1 88 ? -10.485 11.517 15.410 1.00 57.44 88 LEU A O 1
ATOM 712 N N . PHE A 1 89 ? -10.252 11.915 13.222 1.00 68.19 89 PHE A N 1
ATOM 713 C CA . PHE A 1 89 ? -9.622 10.597 12.982 1.00 68.19 89 PHE A CA 1
ATOM 714 C C . PHE A 1 89 ? -8.413 10.568 12.037 1.00 68.19 89 PHE A C 1
ATOM 716 O O . PHE A 1 89 ? -7.842 9.497 11.850 1.00 68.19 89 PHE A O 1
ATOM 723 N N . PHE A 1 90 ? -7.979 11.697 11.465 1.00 73.25 90 PHE A N 1
ATOM 724 C CA . PHE A 1 90 ? -6.768 11.710 10.637 1.00 73.25 90 PHE A CA 1
ATOM 725 C C . PHE A 1 90 ? -5.521 11.577 11.527 1.00 73.25 90 PHE A C 1
ATOM 727 O O . PHE A 1 90 ? -5.258 12.485 12.328 1.00 73.25 90 PHE A O 1
ATOM 734 N N . PRO A 1 91 ? -4.720 10.503 11.405 1.00 79.19 91 PRO A N 1
ATOM 735 C CA . PRO A 1 91 ? -3.505 10.368 12.196 1.00 79.19 91 PRO A CA 1
ATOM 736 C C . PRO A 1 91 ? -2.511 11.453 11.776 1.00 79.19 91 PRO A C 1
ATOM 738 O O . PRO A 1 91 ? -2.064 11.493 10.628 1.00 79.19 91 PRO A O 1
ATOM 741 N N . ARG A 1 92 ? -2.183 12.365 12.700 1.00 82.25 92 ARG A N 1
ATOM 742 C CA . ARG A 1 92 ? -1.349 13.548 12.414 1.00 82.25 92 ARG A CA 1
ATOM 743 C C . ARG A 1 92 ? 0.012 13.167 11.839 1.00 82.25 92 ARG A C 1
ATOM 745 O O . ARG A 1 92 ? 0.523 13.880 10.981 1.00 82.25 92 ARG A O 1
ATOM 752 N N . ASP A 1 93 ? 0.556 12.025 12.243 1.00 85.12 93 ASP A N 1
ATOM 753 C CA . ASP A 1 93 ? 1.833 11.509 11.755 1.00 85.12 93 ASP A CA 1
ATOM 754 C C . ASP A 1 93 ? 1.836 11.246 10.245 1.00 85.12 93 ASP A C 1
ATOM 756 O O . ASP A 1 93 ? 2.849 11.485 9.582 1.00 85.12 93 ASP A O 1
ATOM 760 N N . LEU A 1 94 ? 0.690 10.861 9.662 1.00 85.88 94 LEU A N 1
ATOM 761 C CA . LEU A 1 94 ? 0.565 10.649 8.217 1.00 85.88 94 LEU A CA 1
ATOM 762 C C . LEU A 1 94 ? 0.735 11.943 7.416 1.00 85.88 94 LEU A C 1
ATOM 764 O O . LEU A 1 94 ? 1.116 11.880 6.248 1.00 85.88 94 LEU A O 1
ATOM 768 N N . LEU A 1 95 ? 0.564 13.121 8.030 1.00 84.94 95 LEU A N 1
ATOM 769 C CA . LEU A 1 95 ? 0.804 14.400 7.355 1.00 84.94 95 LEU A CA 1
ATOM 770 C C . LEU A 1 95 ? 2.249 14.533 6.858 1.00 84.94 95 LEU A C 1
ATOM 772 O O . LEU A 1 95 ? 2.483 15.230 5.873 1.00 84.94 95 LEU A O 1
ATOM 776 N N . ARG A 1 96 ? 3.217 13.818 7.445 1.00 85.75 96 ARG A N 1
ATOM 777 C CA . ARG A 1 96 ? 4.611 13.791 6.964 1.00 85.75 96 ARG A CA 1
ATOM 778 C C . ARG A 1 96 ? 4.737 13.285 5.524 1.00 85.75 96 ARG A C 1
ATOM 780 O O . ARG A 1 96 ? 5.631 13.717 4.801 1.00 85.75 96 ARG A O 1
ATOM 787 N N . LEU A 1 97 ? 3.828 12.414 5.083 1.00 86.38 97 LEU A N 1
ATOM 788 C CA . LEU A 1 97 ? 3.810 11.894 3.716 1.00 86.38 97 LEU A CA 1
ATOM 789 C C . LEU A 1 97 ? 3.266 12.918 2.699 1.00 86.38 97 LEU A C 1
ATOM 791 O O . LEU A 1 97 ? 3.528 12.782 1.503 1.00 86.38 97 LEU A O 1
ATOM 795 N N . THR A 1 98 ? 2.592 13.988 3.145 1.00 84.69 98 THR A N 1
ATOM 796 C CA . THR A 1 98 ? 1.987 14.998 2.249 1.00 84.69 98 THR A CA 1
ATOM 797 C C . THR A 1 98 ? 3.008 15.829 1.473 1.00 84.69 98 THR A C 1
ATOM 799 O O . THR A 1 98 ? 2.672 16.469 0.476 1.00 84.69 98 THR A O 1
ATOM 802 N N . ALA A 1 99 ? 4.280 15.791 1.888 1.00 82.94 99 ALA A N 1
ATOM 803 C CA . ALA A 1 99 ? 5.379 16.407 1.154 1.00 82.94 99 ALA A CA 1
ATOM 804 C C . ALA A 1 99 ? 5.566 15.793 -0.246 1.00 82.94 99 ALA A C 1
ATOM 806 O O . ALA A 1 99 ? 6.012 16.487 -1.166 1.00 82.94 99 ALA A O 1
ATOM 807 N N . HIS A 1 100 ? 5.211 14.512 -0.401 1.00 85.38 100 HIS A N 1
ATOM 808 C CA . HIS A 1 100 ? 5.423 13.730 -1.620 1.00 85.38 100 HIS A CA 1
ATOM 809 C C . HIS A 1 100 ? 4.128 13.176 -2.224 1.00 85.38 100 HIS A C 1
ATOM 811 O O . HIS A 1 100 ? 4.070 12.982 -3.436 1.00 85.38 100 HIS A O 1
ATOM 817 N N . PHE A 1 101 ? 3.098 12.958 -1.404 1.00 87.94 101 PHE A N 1
ATOM 818 C CA . PHE A 1 101 ? 1.855 12.306 -1.803 1.00 87.94 101 PHE A CA 1
ATOM 819 C C . PHE A 1 101 ? 0.640 13.185 -1.501 1.00 87.94 101 PHE A C 1
ATOM 821 O O . PHE A 1 101 ? 0.623 13.958 -0.547 1.00 87.94 101 PHE A O 1
ATOM 828 N N . SER A 1 102 ? -0.411 13.035 -2.294 1.00 88.31 102 SER A N 1
ATOM 829 C CA . SER A 1 102 ? -1.772 13.310 -1.841 1.00 88.31 102 SER A CA 1
ATOM 830 C C . SER A 1 102 ? -2.244 12.071 -1.095 1.00 88.31 102 SER A C 1
ATOM 832 O O . SER A 1 102 ? -2.070 10.954 -1.573 1.00 88.31 102 SER A O 1
ATOM 834 N N . ILE A 1 103 ? -2.787 12.265 0.093 1.00 90.50 103 ILE A N 1
ATOM 835 C CA . ILE A 1 103 ? -3.203 11.211 1.004 1.00 90.50 103 ILE A CA 1
ATOM 836 C C . ILE A 1 103 ? -4.704 11.316 1.159 1.00 90.50 103 ILE A C 1
ATOM 838 O O . ILE A 1 103 ? -5.205 12.401 1.441 1.00 90.50 103 ILE A O 1
ATOM 842 N N . THR A 1 104 ? -5.399 10.197 1.040 1.00 90.69 104 THR A N 1
ATOM 843 C CA . THR A 1 104 ? -6.804 10.086 1.426 1.00 90.69 104 THR A CA 1
ATOM 844 C C . THR A 1 104 ? -6.909 9.058 2.541 1.00 90.69 104 THR A C 1
ATOM 846 O O . THR A 1 104 ? -6.395 7.954 2.401 1.00 90.69 104 THR A O 1
ATOM 849 N N . VAL A 1 105 ? -7.528 9.424 3.658 1.00 90.75 105 VAL A N 1
ATOM 850 C CA . VAL A 1 105 ? -7.804 8.544 4.792 1.00 90.75 105 VAL A CA 1
ATOM 851 C C . VAL A 1 105 ? -9.309 8.382 4.887 1.00 90.75 105 VAL A C 1
ATOM 853 O O . VAL A 1 105 ? -10.045 9.349 5.076 1.00 90.75 105 VAL A O 1
ATOM 856 N N . GLU A 1 106 ? -9.756 7.149 4.751 1.00 91.81 106 GLU A N 1
ATOM 857 C CA . GLU A 1 106 ? -11.153 6.759 4.774 1.00 91.81 106 GLU A CA 1
ATOM 858 C C . GLU A 1 106 ? -11.427 5.891 5.992 1.00 91.81 106 GLU A C 1
ATOM 860 O O . GLU A 1 106 ? -10.556 5.154 6.459 1.00 91.81 106 GLU A O 1
ATOM 865 N N . LYS A 1 107 ? -12.657 5.961 6.487 1.00 91.56 107 LYS A N 1
ATOM 866 C CA . LYS A 1 107 ? -13.135 5.146 7.593 1.00 91.56 107 LYS A CA 1
ATOM 867 C C . LYS A 1 107 ? -14.464 4.508 7.222 1.00 91.56 107 LYS A C 1
ATOM 869 O O . LYS A 1 107 ? -15.338 5.187 6.683 1.00 91.56 107 LYS A O 1
ATOM 874 N N . ASP A 1 108 ? -14.606 3.215 7.484 1.00 91.25 108 ASP A N 1
ATOM 875 C CA . ASP A 1 108 ? -15.862 2.491 7.264 1.00 91.25 108 ASP A CA 1
ATOM 876 C C . ASP A 1 108 ? -16.791 2.561 8.493 1.00 91.25 108 ASP A C 1
ATOM 878 O O . ASP A 1 108 ? -16.439 3.105 9.548 1.00 91.25 108 ASP A O 1
ATOM 882 N N . ARG A 1 109 ? -17.999 1.994 8.375 1.00 91.25 109 ARG A N 1
ATOM 883 C CA . ARG A 1 109 ? -18.983 1.946 9.475 1.00 91.25 109 ARG A CA 1
ATOM 884 C C . ARG A 1 109 ? -18.504 1.165 10.707 1.00 91.25 109 ARG A C 1
ATOM 886 O O . ARG A 1 109 ? -19.021 1.380 11.801 1.00 91.25 109 ARG A O 1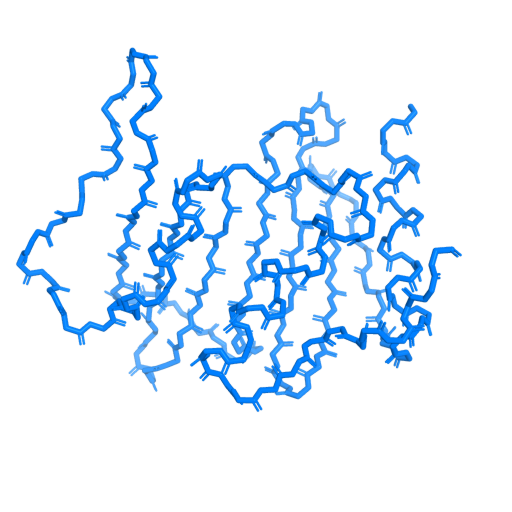
ATOM 893 N N . PHE A 1 110 ? -17.509 0.292 10.548 1.00 91.38 110 PHE A N 1
ATOM 894 C CA . PHE A 1 110 ? -16.901 -0.501 11.618 1.00 91.38 110 PHE A CA 1
ATOM 895 C C . PHE A 1 110 ? -15.656 0.152 12.218 1.00 91.38 110 PHE A C 1
ATOM 897 O O . PHE A 1 110 ? -14.984 -0.446 13.056 1.00 91.38 1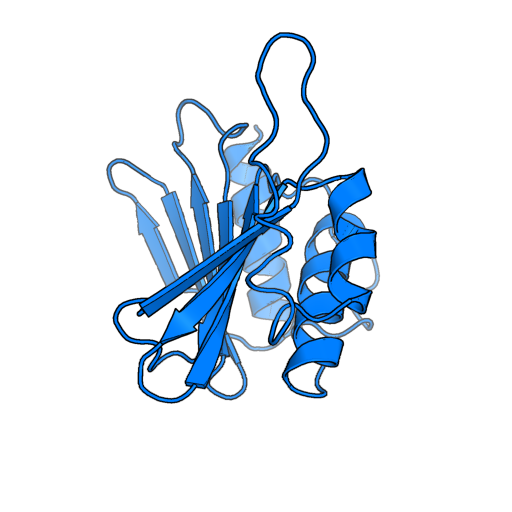10 PHE A O 1
ATOM 904 N N . ARG A 1 111 ? -15.377 1.407 11.847 1.00 88.56 111 ARG A N 1
ATOM 905 C CA . ARG A 1 111 ? -14.215 2.181 12.290 1.00 88.56 111 ARG A CA 1
ATOM 906 C C . ARG A 1 111 ? -12.872 1.634 11.798 1.00 88.56 111 ARG A C 1
ATOM 908 O O . ARG A 1 111 ? -11.840 2.061 12.315 1.00 88.56 111 ARG A O 1
ATOM 915 N N . ASN A 1 112 ? -12.863 0.767 10.788 1.00 92.62 112 ASN A N 1
ATOM 916 C CA . ASN A 1 112 ? -11.638 0.404 10.088 1.00 92.62 112 ASN A CA 1
ATOM 917 C C . ASN A 1 112 ? -11.136 1.605 9.293 1.00 92.62 112 ASN A C 1
ATOM 919 O O . ASN A 1 112 ? -11.937 2.381 8.777 1.00 92.62 112 ASN A O 1
ATOM 923 N N . ILE A 1 113 ? -9.817 1.739 9.172 1.00 92.44 113 ILE A N 1
ATOM 924 C CA . ILE A 1 113 ? -9.177 2.840 8.449 1.00 92.44 113 ILE A CA 1
ATOM 925 C C . ILE A 1 113 ? -8.524 2.303 7.179 1.00 92.44 113 ILE A C 1
ATOM 927 O O . ILE A 1 113 ? -7.828 1.291 7.217 1.00 92.44 113 ILE A O 1
ATOM 931 N N . ARG A 1 114 ? -8.706 3.013 6.069 1.00 94.94 114 ARG A N 1
ATOM 932 C CA . ARG A 1 114 ? -8.021 2.777 4.799 1.00 94.94 114 ARG A CA 1
ATOM 933 C C . ARG A 1 114 ? -7.290 4.043 4.379 1.00 94.94 114 ARG A C 1
ATOM 935 O O . ARG A 1 114 ? -7.838 5.135 4.465 1.00 94.94 114 ARG A O 1
ATOM 942 N N . VAL A 1 115 ? -6.050 3.901 3.935 1.00 94.94 115 VAL A N 1
ATOM 943 C CA . VAL A 1 115 ? -5.207 5.010 3.482 1.00 94.94 115 VAL A CA 1
ATOM 944 C C . VAL A 1 115 ? -4.849 4.802 2.025 1.00 94.94 115 VAL A C 1
ATOM 946 O O . VAL A 1 115 ? -4.375 3.732 1.658 1.00 94.94 115 VAL A O 1
ATOM 949 N N . SER A 1 116 ? -5.018 5.839 1.218 1.00 94.62 116 SER A N 1
ATOM 950 C CA . SER A 1 116 ? -4.616 5.876 -0.184 1.00 94.62 116 SER A CA 1
ATOM 951 C C . SER A 1 116 ? -3.568 6.963 -0.406 1.00 94.62 116 SER A C 1
ATOM 953 O O . SER A 1 116 ? -3.717 8.069 0.115 1.00 94.62 116 SER A O 1
ATOM 955 N N . LEU A 1 117 ? -2.520 6.666 -1.178 1.00 93.31 117 LEU A N 1
ATOM 956 C CA . LEU A 1 117 ? -1.485 7.618 -1.591 1.00 93.31 117 LEU A CA 1
ATOM 957 C C . LEU A 1 117 ? -1.478 7.779 -3.112 1.00 93.31 117 LEU A C 1
ATOM 959 O O . LEU A 1 117 ? -1.417 6.785 -3.835 1.00 93.31 117 LEU A O 1
ATOM 963 N N . GLU A 1 118 ? -1.450 9.027 -3.581 1.00 91.00 118 GLU A N 1
ATOM 964 C CA . GLU A 1 118 ? -1.391 9.368 -5.004 1.00 91.00 118 GLU A CA 1
ATOM 965 C C . GLU A 1 118 ? -0.551 10.640 -5.271 1.00 91.00 118 GLU A C 1
ATOM 967 O O . GLU A 1 118 ? -0.759 11.674 -4.630 1.00 91.00 118 GLU A O 1
ATOM 972 N N . PRO A 1 119 ? 0.368 10.647 -6.253 1.00 90.31 119 PRO A N 1
ATOM 973 C CA . PRO A 1 119 ? 0.760 9.515 -7.088 1.00 90.31 119 PRO A CA 1
ATOM 974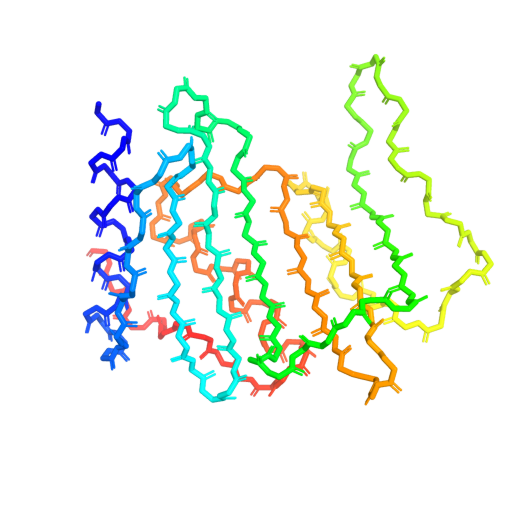 C C . PRO A 1 119 ? 1.761 8.603 -6.362 1.00 90.31 119 PRO A C 1
ATOM 976 O O . PRO A 1 119 ? 2.672 9.090 -5.694 1.00 90.31 119 PRO A O 1
ATOM 979 N N . PHE A 1 120 ? 1.640 7.288 -6.530 1.00 91.12 120 PHE A N 1
ATOM 980 C CA . PHE A 1 120 ? 2.544 6.295 -5.950 1.00 91.12 120 PHE A CA 1
ATOM 981 C C . PHE A 1 120 ? 3.254 5.489 -7.038 1.00 91.12 120 PHE A C 1
ATOM 983 O O . PHE A 1 120 ? 2.855 4.380 -7.355 1.00 91.12 120 PHE A O 1
ATOM 990 N N . VAL A 1 121 ? 4.341 6.024 -7.600 1.00 89.62 121 VAL A N 1
ATOM 991 C CA . VAL A 1 121 ? 5.127 5.309 -8.620 1.00 89.62 121 VAL A CA 1
ATOM 992 C C . VAL A 1 121 ? 6.293 4.565 -7.955 1.00 89.62 121 VAL A C 1
ATOM 994 O O . VAL A 1 121 ? 7.222 5.225 -7.474 1.00 89.62 121 VAL A O 1
ATOM 997 N N . PRO A 1 122 ? 6.332 3.217 -7.962 1.00 86.31 122 PRO A N 1
ATOM 998 C CA . PRO A 1 122 ? 7.474 2.464 -7.447 1.00 86.31 122 PRO A CA 1
ATOM 999 C C . PRO A 1 122 ? 8.740 2.744 -8.277 1.00 86.31 122 PRO A C 1
ATOM 1001 O O . PRO A 1 122 ? 8.863 2.333 -9.436 1.00 86.31 122 PRO A O 1
ATOM 1004 N N . GLN A 1 123 ? 9.685 3.484 -7.690 1.00 85.19 123 GLN A N 1
ATOM 1005 C CA . GLN A 1 123 ? 10.956 3.855 -8.333 1.00 85.19 123 GLN A CA 1
ATOM 1006 C C . GLN A 1 123 ? 12.118 2.987 -7.851 1.00 85.19 123 GLN A C 1
ATOM 1008 O O . GLN A 1 123 ? 12.865 2.440 -8.658 1.00 85.19 123 GLN A O 1
ATOM 1013 N N . THR A 1 124 ? 12.276 2.878 -6.533 1.00 87.31 124 THR A N 1
ATOM 1014 C CA . THR A 1 124 ? 13.332 2.100 -5.876 1.00 87.31 124 THR A CA 1
ATOM 1015 C C . THR A 1 124 ? 12.742 1.336 -4.702 1.00 87.31 124 THR A C 1
ATOM 1017 O O . THR A 1 124 ? 11.685 1.712 -4.187 1.00 87.31 124 THR A O 1
ATOM 1020 N N . ILE A 1 125 ? 13.444 0.298 -4.245 1.00 87.56 125 ILE A N 1
ATOM 1021 C CA . ILE A 1 125 ? 13.058 -0.495 -3.072 1.00 87.56 125 ILE A CA 1
ATOM 1022 C C . ILE A 1 125 ? 12.752 0.437 -1.888 1.00 87.56 125 ILE A C 1
ATOM 1024 O O . ILE A 1 125 ? 11.627 0.468 -1.391 1.00 87.56 125 ILE A O 1
ATOM 1028 N N . LYS A 1 126 ? 13.715 1.292 -1.517 1.00 88.00 126 LYS A N 1
ATOM 1029 C CA . LYS A 1 126 ? 13.590 2.223 -0.387 1.00 88.00 126 LYS A CA 1
ATOM 1030 C C . LYS A 1 126 ? 12.392 3.163 -0.502 1.00 88.00 126 LYS 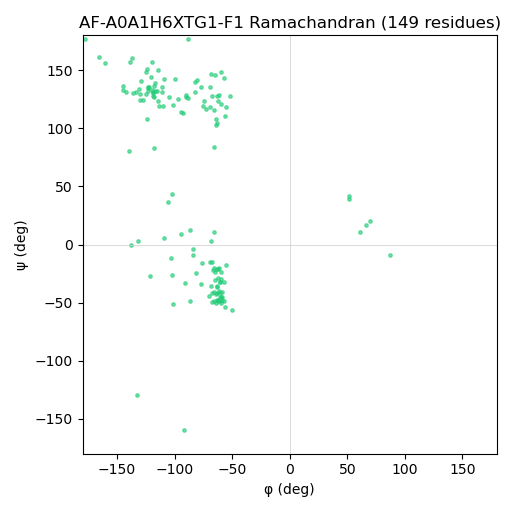A C 1
ATOM 1032 O O . LYS A 1 126 ? 11.601 3.262 0.430 1.00 88.00 126 LYS A O 1
ATOM 1037 N N . LYS A 1 127 ? 12.211 3.806 -1.660 1.00 88.12 127 LYS A N 1
ATOM 1038 C CA . LYS A 1 127 ? 11.087 4.732 -1.876 1.00 88.12 127 LYS A CA 1
ATOM 1039 C C . LYS A 1 127 ? 9.724 4.033 -1.875 1.00 88.12 127 LYS A C 1
ATOM 1041 O O . LYS A 1 127 ? 8.722 4.696 -1.637 1.00 88.12 127 LYS A O 1
ATOM 1046 N N . THR A 1 128 ? 9.687 2.726 -2.136 1.00 90.44 128 THR A N 1
ATOM 1047 C CA . THR A 1 128 ? 8.444 1.946 -2.184 1.00 90.44 128 THR A CA 1
ATOM 1048 C C . THR A 1 128 ? 8.048 1.444 -0.797 1.00 90.44 128 THR A C 1
ATOM 1050 O O . THR A 1 128 ? 6.911 1.650 -0.383 1.00 90.44 128 THR A O 1
ATOM 1053 N N . TYR A 1 129 ? 8.969 0.832 -0.040 1.00 91.25 129 TYR A N 1
ATOM 1054 C CA . TYR A 1 129 ? 8.604 0.245 1.255 1.00 91.25 129 TYR A CA 1
ATOM 1055 C C . TYR A 1 129 ? 8.429 1.285 2.364 1.00 91.25 129 TYR A C 1
ATOM 1057 O O . TYR A 1 129 ? 7.597 1.086 3.242 1.00 91.25 129 TYR A O 1
ATOM 1065 N N . GLN A 1 130 ? 9.200 2.380 2.358 1.00 92.69 130 GLN A N 1
ATOM 1066 C CA . GLN A 1 130 ? 9.192 3.364 3.447 1.00 92.69 130 GLN A CA 1
ATOM 1067 C C . GLN A 1 130 ? 7.802 3.947 3.748 1.00 92.69 130 GLN A C 1
ATOM 1069 O O . GLN A 1 130 ? 7.380 3.860 4.900 1.00 92.69 130 GLN A O 1
ATOM 1074 N N . PRO A 1 131 ? 7.060 4.508 2.772 1.00 93.19 131 PRO A N 1
ATOM 1075 C CA . PRO A 1 131 ? 5.716 5.031 3.033 1.00 93.19 131 PRO A CA 1
ATOM 1076 C C . PRO A 1 131 ? 4.730 3.938 3.468 1.00 93.19 131 PRO A C 1
ATOM 1078 O O . PRO A 1 131 ? 3.902 4.179 4.342 1.00 93.19 131 PRO A O 1
ATOM 1081 N N . VAL A 1 132 ? 4.847 2.728 2.912 1.00 94.19 132 VAL A N 1
ATOM 1082 C CA . VAL A 1 132 ? 3.989 1.586 3.260 1.00 94.19 1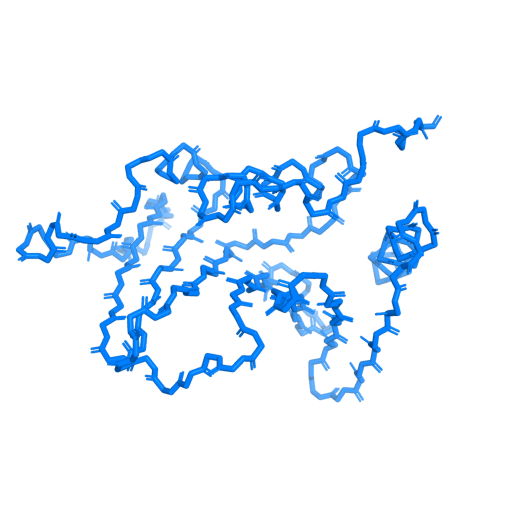32 VAL A CA 1
ATOM 1083 C C . VAL A 1 132 ? 4.218 1.137 4.706 1.00 94.19 132 VAL A C 1
ATOM 1085 O O . VAL A 1 132 ? 3.262 0.964 5.464 1.00 94.19 132 VAL A O 1
ATOM 1088 N N . ASN A 1 133 ? 5.481 0.968 5.102 1.00 94.62 133 ASN A N 1
ATOM 1089 C CA . ASN A 1 133 ? 5.854 0.605 6.465 1.00 94.62 133 ASN A CA 1
ATOM 1090 C C . ASN A 1 133 ? 5.466 1.697 7.451 1.00 94.62 133 ASN A C 1
ATOM 1092 O O . ASN A 1 133 ? 4.909 1.375 8.490 1.00 94.62 133 ASN A O 1
ATOM 1096 N N . PHE A 1 134 ? 5.692 2.964 7.100 1.00 94.19 134 PHE A N 1
ATOM 1097 C CA . PHE A 1 134 ? 5.313 4.090 7.943 1.00 94.19 134 PHE A CA 1
ATOM 1098 C C . PHE A 1 134 ? 3.806 4.108 8.225 1.00 94.19 134 PHE A C 1
ATOM 1100 O O . PHE A 1 134 ? 3.406 4.204 9.381 1.00 94.19 134 PHE A O 1
ATOM 1107 N N . ILE A 1 135 ? 2.960 3.942 7.198 1.00 94.31 135 ILE A N 1
ATOM 1108 C CA . ILE A 1 135 ? 1.504 3.833 7.391 1.00 94.31 135 ILE A CA 1
ATOM 1109 C C . ILE A 1 135 ? 1.164 2.639 8.283 1.00 94.31 135 ILE A C 1
ATOM 1111 O O . ILE A 1 135 ? 0.354 2.766 9.200 1.00 94.31 135 ILE A O 1
ATOM 1115 N N . SER A 1 136 ? 1.785 1.488 8.019 1.00 93.94 136 SER A N 1
ATOM 1116 C CA . SER A 1 136 ? 1.439 0.250 8.715 1.00 93.94 136 SER A CA 1
ATOM 1117 C C . SER A 1 136 ? 1.833 0.263 10.191 1.00 93.94 136 SER A C 1
ATOM 1119 O O . SER A 1 136 ? 1.096 -0.239 11.037 1.00 93.94 136 SER A O 1
ATOM 1121 N N . GLU A 1 137 ? 2.962 0.889 10.506 1.00 94.06 137 GLU A N 1
ATOM 1122 C CA . GLU A 1 137 ? 3.460 1.049 11.866 1.00 94.06 137 GLU A CA 1
ATOM 1123 C C . GLU A 1 137 ? 2.584 2.023 12.660 1.00 94.06 137 GLU A C 1
ATOM 1125 O O . GLU A 1 137 ? 2.177 1.702 13.773 1.00 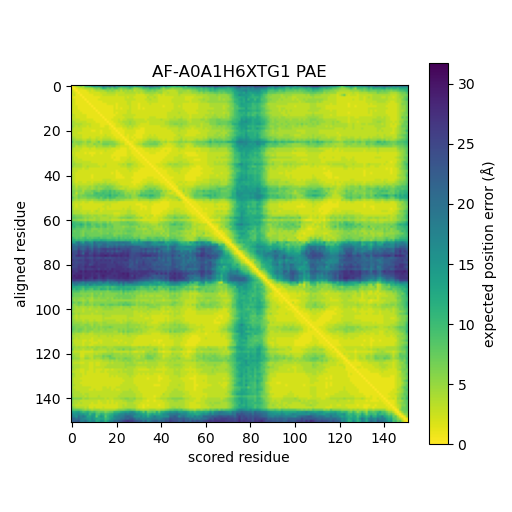94.06 137 GLU A O 1
ATOM 1130 N N . ILE A 1 138 ? 2.201 3.154 12.058 1.00 93.25 138 ILE A N 1
ATOM 1131 C CA . ILE A 1 138 ? 1.338 4.158 12.697 1.00 93.25 138 ILE A CA 1
ATOM 1132 C C . ILE A 1 138 ? -0.076 3.627 12.962 1.00 93.25 138 ILE A C 1
ATOM 1134 O O . ILE A 1 138 ? -0.649 3.920 14.009 1.00 93.25 138 ILE A O 1
ATOM 1138 N N . LEU A 1 139 ? -0.662 2.877 12.024 1.00 92.25 139 LEU A N 1
ATOM 1139 C CA . LEU A 1 139 ? -2.060 2.444 12.133 1.00 92.25 139 LEU A CA 1
ATOM 1140 C C . LEU A 1 139 ? -2.249 1.093 12.821 1.00 92.25 139 LEU A C 1
ATOM 1142 O O . LEU A 1 139 ? -3.268 0.891 13.480 1.00 92.25 139 LEU A O 1
ATOM 1146 N N . TRP A 1 140 ? -1.308 0.165 12.651 1.00 93.88 140 TRP A N 1
ATOM 1147 C CA . TRP A 1 140 ? -1.475 -1.225 13.087 1.00 93.88 140 TRP A CA 1
ATOM 1148 C C . TRP A 1 140 ? -0.278 -1.774 13.872 1.00 93.88 140 TRP A C 1
ATOM 1150 O O . TRP A 1 140 ? -0.288 -2.947 14.237 1.00 93.88 140 TRP A O 1
ATOM 1160 N N . GLY A 1 141 ? 0.750 -0.962 14.146 1.00 92.50 141 GLY A N 1
ATOM 1161 C CA . GLY A 1 141 ? 1.870 -1.348 15.009 1.00 92.50 141 GLY A CA 1
ATOM 1162 C C . GLY A 1 141 ? 2.797 -2.416 14.422 1.00 92.50 141 GLY A C 1
ATOM 1163 O O . GLY A 1 141 ? 3.508 -3.080 15.173 1.00 92.50 141 GLY A O 1
ATOM 1164 N N . PHE A 1 142 ? 2.802 -2.619 13.099 1.00 93.62 142 PHE A N 1
ATOM 1165 C CA . PHE A 1 142 ? 3.699 -3.580 12.452 1.00 93.62 142 PHE A CA 1
ATOM 1166 C C . PHE A 1 142 ? 4.293 -3.053 11.145 1.00 93.62 142 PHE A C 1
ATOM 1168 O O . PHE A 1 142 ? 3.725 -2.204 10.460 1.00 93.62 142 PHE A O 1
ATOM 1175 N N . ARG A 1 143 ? 5.435 -3.624 10.749 1.00 91.69 143 ARG A N 1
ATOM 1176 C CA . ARG A 1 143 ? 6.077 -3.336 9.461 1.00 91.69 143 ARG A CA 1
ATOM 1177 C C . ARG A 1 143 ? 5.547 -4.257 8.370 1.00 91.69 143 ARG A C 1
ATOM 1179 O O . ARG A 1 143 ? 5.605 -5.486 8.497 1.00 91.69 143 ARG A O 1
ATOM 1186 N N . TYR A 1 144 ? 5.067 -3.676 7.275 1.00 93.12 144 TYR A N 1
ATOM 1187 C CA . TYR A 1 144 ? 4.518 -4.441 6.158 1.00 93.12 144 TYR A CA 1
ATOM 1188 C C . TYR A 1 144 ? 5.604 -5.246 5.436 1.00 93.12 144 TYR A C 1
ATOM 1190 O O . TYR A 1 144 ? 5.491 -6.462 5.284 1.00 93.12 144 TYR A O 1
ATOM 1198 N N . PHE A 1 145 ? 6.704 -4.586 5.088 1.00 93.00 145 PHE A N 1
ATOM 1199 C CA . PHE A 1 145 ? 7.892 -5.179 4.490 1.00 93.00 145 PHE A CA 1
ATOM 1200 C C . PHE A 1 145 ? 9.057 -5.178 5.485 1.00 93.00 145 PHE A C 1
ATOM 1202 O O . PHE A 1 145 ? 9.232 -4.226 6.246 1.00 93.00 145 PHE A O 1
ATOM 1209 N N . SER A 1 146 ? 9.868 -6.232 5.484 1.00 85.44 146 SER A N 1
ATOM 1210 C CA . SER A 1 146 ? 11.103 -6.302 6.263 1.00 85.44 146 SER A CA 1
ATOM 1211 C C . SER A 1 146 ? 12.117 -5.261 5.779 1.00 85.44 146 SER A C 1
ATOM 1213 O O . SER A 1 146 ? 12.205 -4.973 4.589 1.00 85.44 146 SER A O 1
ATOM 1215 N N . GLU A 1 147 ? 12.918 -4.714 6.693 1.00 69.00 147 GLU A N 1
ATOM 1216 C CA . GLU A 1 147 ? 14.047 -3.830 6.358 1.00 69.00 147 GLU A CA 1
ATOM 1217 C C . GLU A 1 147 ? 15.323 -4.606 6.009 1.00 69.00 147 GLU A C 1
ATOM 1219 O O . GLU A 1 147 ? 16.274 -4.018 5.503 1.00 69.00 147 GLU A O 1
ATOM 1224 N N . THR A 1 148 ? 15.349 -5.931 6.211 1.00 61.34 148 THR A N 1
ATOM 1225 C CA . THR A 1 148 ? 16.477 -6.799 5.810 1.00 61.34 148 THR A CA 1
ATOM 1226 C C . THR A 1 148 ? 16.635 -6.940 4.299 1.00 61.34 148 THR A C 1
ATOM 1228 O O . THR A 1 148 ? 17.521 -7.654 3.833 1.00 61.34 148 THR A O 1
ATOM 1231 N N . ILE A 1 149 ? 15.801 -6.240 3.535 1.00 60.66 149 ILE A N 1
ATOM 1232 C CA . ILE A 1 149 ? 15.916 -6.071 2.101 1.00 60.66 149 ILE A CA 1
ATOM 1233 C C . ILE A 1 149 ? 17.189 -5.256 1.813 1.00 60.66 149 ILE A C 1
ATOM 1235 O O . ILE A 1 149 ? 17.164 -4.030 1.698 1.00 60.66 149 ILE A O 1
ATOM 1239 N N . LYS A 1 150 ? 18.329 -5.947 1.759 1.00 50.69 150 LYS A N 1
ATOM 1240 C CA . LYS A 1 150 ? 19.595 -5.381 1.292 1.00 50.69 150 LYS A CA 1
ATOM 1241 C C . LYS A 1 150 ? 19.483 -5.140 -0.218 1.00 50.69 150 LYS A C 1
ATOM 1243 O O . LYS A 1 150 ? 18.920 -5.975 -0.925 1.00 50.69 150 LYS A O 1
ATOM 1248 N N . ASN A 1 151 ? 19.953 -3.971 -0.661 1.00 49.00 151 ASN A N 1
ATOM 1249 C CA . ASN A 1 151 ? 20.104 -3.645 -2.084 1.00 49.00 151 ASN A CA 1
ATOM 1250 C C . ASN A 1 151 ? 21.048 -4.632 -2.770 1.00 49.00 151 ASN A C 1
ATOM 1252 O O . ASN A 1 151 ? 22.063 -4.984 -2.126 1.00 49.00 151 ASN A O 1
#

Sequence (151 aa):
MELKRIDNLWHFFATQNQLFLKKEVGREVCYTLVKNKIRLTHSFNPRFTGQSVVTIGPESFELAVESQAAGKKKFGLPGPAIKVHQRLFFPRDLLRLTAHFSITVEKDRFRNIRVSLEPFVPQTIKKTYQPVNFISEILWGFRYFSETIKN

Solvent-accessible surface area (backbone atoms only — not comparable to full-atom values): 8668 Å² total; per-residue (Å²): 114,66,67,64,51,42,50,51,51,52,53,47,54,20,61,79,58,78,38,66,71,47,76,48,83,70,87,39,38,36,42,36,40,63,56,95,66,31,29,39,37,40,38,25,34,83,92,45,56,75,65,9,34,35,36,40,25,48,67,83,60,62,71,66,76,45,75,48,39,46,39,60,65,50,91,96,47,87,41,60,73,63,64,78,88,65,77,81,77,75,63,71,74,60,57,70,50,26,83,76,21,31,36,37,45,30,26,24,90,85,70,47,56,35,40,35,35,38,53,47,68,68,80,46,71,68,75,44,46,50,64,52,23,52,53,31,36,75,76,70,72,41,68,75,57,71,82,84,69,73,132

pLDDT: mean 84.5, std 14.62, range [42.69, 97.75]

Foldseek 3Di:
DQVVVQVVLLVLQCVQAVWDWDWDDDQWTWTWTDDPQKIWIWIDGPVCLQFIKIKIWGPPADDFPDKAKAADQDPPDGGRDGPVVVVPDDQPQLVVCRVPWIKMWTAGPVRIIMIMTPPDRPDDNCSNQVNVQSVCCSRPNGRPGDPVPDD

Radius of gyration: 15.28 Å; Cα contacts (8 Å, |Δi|>4): 255; chains: 1; bounding box: 39×40×36 Å